Protein AF-A0A382IV95-F1 (afdb_monomer_lite)

Sequence (131 aa):
WDV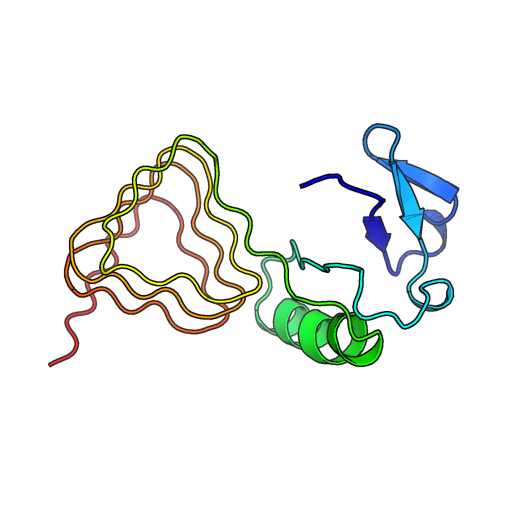VGFVDTNSELSNKQISGLPIYKYEDLSVSNDYYGICGIMDPQLKKRIVNNEIKPKKYNLATIVHPNIERPSDSKIGPGSVLFPGVTFSVDVKIGNCVWVDKNSLLGHNLRVVTIHQLCPPQLLVETVK

pLDDT: mean 85.03, std 15.36, range [32.0, 95.81]

Structure (mmCIF, N/CA/C/O backbone):
data_AF-A0A382IV95-F1
#
_entry.id   AF-A0A382IV95-F1
#
loop_
_atom_site.group_PDB
_atom_site.id
_atom_site.type_symbol
_atom_site.label_atom_id
_atom_site.label_alt_id
_atom_site.label_comp_id
_atom_site.label_asym_id
_atom_site.label_entity_id
_atom_site.label_seq_id
_atom_site.pdbx_PDB_ins_code
_atom_site.Cartn_x
_atom_site.Cartn_y
_atom_site.Cartn_z
_atom_site.occupancy
_atom_site.B_iso_or_equiv
_atom_site.auth_seq_id
_atom_site.auth_comp_id
_atom_site.auth_asym_id
_atom_site.auth_atom_id
_atom_site.pdbx_PDB_model_num
ATOM 1 N N . TRP A 1 1 ? -8.552 -3.145 -5.161 1.00 88.25 1 TRP A N 1
ATOM 2 C CA . TRP A 1 1 ? -8.661 -2.871 -3.718 1.00 88.25 1 TRP A CA 1
ATOM 3 C C . TRP A 1 1 ? -9.931 -2.085 -3.493 1.00 88.25 1 TRP A C 1
ATOM 5 O O . TRP A 1 1 ? -10.191 -1.200 -4.299 1.00 88.25 1 TRP A O 1
ATOM 15 N N . ASP A 1 2 ? -10.687 -2.414 -2.452 1.00 90.50 2 ASP A N 1
ATOM 16 C CA . ASP A 1 2 ? -11.774 -1.569 -1.956 1.00 90.50 2 ASP A CA 1
ATOM 17 C C . ASP A 1 2 ? -11.331 -0.962 -0.620 1.00 90.50 2 ASP A C 1
ATOM 19 O O . ASP A 1 2 ? -10.743 -1.666 0.207 1.00 90.50 2 ASP A O 1
ATOM 23 N N . VAL A 1 3 ? -11.501 0.349 -0.449 1.00 91.75 3 VAL A N 1
ATOM 24 C CA . VAL A 1 3 ? -10.966 1.072 0.712 1.00 91.75 3 VAL A CA 1
ATOM 25 C C . VAL A 1 3 ? -12.079 1.239 1.733 1.00 91.75 3 VAL A C 1
ATOM 27 O O . VAL A 1 3 ? -13.016 1.995 1.513 1.00 91.75 3 VAL A O 1
ATOM 30 N N . VAL A 1 4 ? -11.947 0.562 2.872 1.00 91.88 4 VAL A N 1
ATOM 31 C CA . VAL A 1 4 ? -12.971 0.569 3.931 1.00 91.88 4 VAL A CA 1
ATOM 32 C C . VAL A 1 4 ? -12.894 1.793 4.852 1.00 91.88 4 VAL A C 1
ATOM 34 O O . VAL A 1 4 ? -13.877 2.135 5.501 1.00 91.88 4 VAL A O 1
ATOM 37 N N . GLY A 1 5 ? -11.742 2.468 4.918 1.00 92.25 5 GLY A N 1
ATOM 38 C CA . GLY A 1 5 ? -11.542 3.661 5.741 1.00 92.25 5 GLY A CA 1
ATOM 39 C C . GLY A 1 5 ? -10.076 3.957 6.040 1.00 92.25 5 GLY A C 1
ATOM 40 O O . GLY A 1 5 ? -9.171 3.276 5.553 1.00 92.25 5 GLY A O 1
ATOM 41 N N . PHE A 1 6 ? -9.858 4.981 6.859 1.00 92.50 6 PHE A N 1
ATOM 42 C CA . PHE A 1 6 ? -8.543 5.423 7.325 1.00 92.50 6 PHE A CA 1
ATOM 43 C C . PHE A 1 6 ? -8.409 5.231 8.835 1.00 92.50 6 PHE A C 1
ATOM 45 O O . PHE A 1 6 ? -9.406 5.098 9.539 1.00 92.50 6 PHE A O 1
ATOM 52 N N . VAL A 1 7 ? -7.176 5.231 9.335 1.00 91.12 7 VAL A N 1
ATOM 53 C CA . VAL A 1 7 ? -6.877 5.163 10.770 1.00 91.12 7 VAL A CA 1
ATOM 54 C C . VAL A 1 7 ? -5.999 6.350 11.115 1.00 91.12 7 VAL A C 1
ATOM 56 O O . VAL A 1 7 ? -4.997 6.577 10.437 1.00 91.12 7 VAL A O 1
ATOM 59 N N . ASP A 1 8 ? -6.371 7.095 12.151 1.00 87.50 8 ASP A N 1
ATOM 60 C CA . ASP A 1 8 ? -5.580 8.222 12.637 1.00 87.50 8 ASP A CA 1
ATOM 61 C C . ASP A 1 8 ? -5.578 8.252 14.170 1.00 87.50 8 ASP A C 1
ATOM 63 O O . ASP A 1 8 ? -6.574 7.940 14.824 1.00 87.50 8 ASP A O 1
ATOM 67 N N . THR A 1 9 ? -4.434 8.617 14.747 1.00 79.56 9 THR A N 1
ATOM 68 C CA . THR A 1 9 ? -4.266 8.772 16.199 1.00 79.56 9 THR A CA 1
ATOM 69 C C . THR A 1 9 ? -4.885 10.061 16.738 1.00 79.56 9 THR A C 1
ATOM 71 O O . THR A 1 9 ? -5.110 10.178 17.942 1.00 79.56 9 THR A O 1
ATOM 74 N N . ASN A 1 10 ? -5.156 11.045 15.877 1.00 83.00 10 ASN A N 1
ATOM 75 C CA . ASN A 1 10 ? -5.812 12.280 16.266 1.00 83.00 10 ASN A CA 1
ATOM 76 C C . ASN A 1 10 ? -7.297 12.016 16.552 1.00 83.00 10 ASN A C 1
ATOM 78 O O . ASN A 1 10 ? -8.117 11.833 15.649 1.00 83.00 10 ASN A O 1
ATOM 82 N N . SER A 1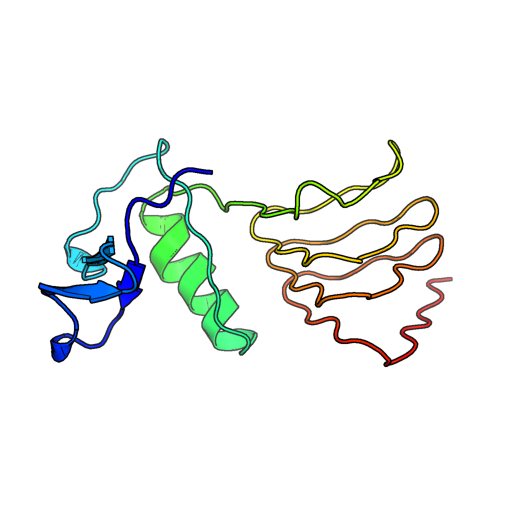 11 ? -7.651 12.047 17.835 1.00 74.50 11 SER A N 1
ATOM 83 C CA . SER A 1 11 ? -9.010 11.803 18.312 1.00 74.50 11 SER A CA 1
ATOM 84 C C . SER A 1 11 ? -10.036 12.801 17.766 1.00 74.50 11 SER A C 1
ATOM 86 O O . SER A 1 11 ? -11.203 12.439 17.636 1.00 74.50 11 SER A O 1
ATOM 88 N N . GLU A 1 12 ? -9.635 14.007 17.361 1.00 79.31 12 GLU A N 1
ATOM 89 C CA . GLU A 1 12 ? -10.528 14.999 16.743 1.00 79.31 12 GLU A CA 1
ATOM 90 C C . GLU A 1 12 ? -10.939 14.643 15.306 1.00 79.31 12 GLU A C 1
ATOM 92 O O . GLU A 1 12 ? -11.849 15.255 14.737 1.00 79.31 12 GLU A O 1
ATOM 97 N N . LEU A 1 13 ? -10.247 13.682 14.689 1.00 77.88 13 LEU A N 1
ATOM 98 C CA . LEU A 1 13 ? -10.577 13.156 13.366 1.00 77.88 13 LEU A CA 1
ATOM 99 C C . LEU A 1 13 ? -11.489 11.932 13.443 1.00 77.88 13 LEU A C 1
ATOM 101 O O . LEU A 1 13 ? -12.112 11.584 12.442 1.00 77.88 13 LEU A O 1
ATOM 105 N N . SER A 1 14 ? -11.628 11.312 14.618 1.00 65.06 14 SER A N 1
ATOM 106 C CA . SER A 1 14 ? -12.600 10.239 14.810 1.00 65.06 14 SER A CA 1
ATOM 107 C C . SER A 1 14 ? -14.010 10.791 14.580 1.00 65.06 14 SER A C 1
ATOM 109 O O . SER A 1 14 ? -14.385 11.801 15.172 1.00 65.06 14 SER A O 1
ATOM 111 N N . ASN A 1 15 ? -14.771 10.170 13.675 1.00 69.31 15 ASN A N 1
ATOM 112 C CA . ASN A 1 15 ? -16.055 10.642 13.113 1.00 69.31 15 ASN A CA 1
ATOM 113 C C . ASN A 1 15 ? -15.977 11.650 11.955 1.00 69.31 15 ASN A C 1
ATOM 115 O O . ASN A 1 15 ? -17.019 12.047 11.431 1.00 69.31 15 ASN A O 1
ATOM 119 N N . LYS A 1 16 ? -14.782 12.045 11.505 1.00 85.75 16 LYS A N 1
ATOM 120 C CA . LYS A 1 16 ? -14.632 12.736 10.218 1.00 85.75 16 LYS A CA 1
ATOM 121 C C . LYS A 1 16 ? -14.508 11.724 9.085 1.00 85.75 16 LYS A C 1
ATOM 123 O O . LYS A 1 16 ? -14.295 10.529 9.297 1.00 85.75 16 LYS A O 1
ATOM 128 N N . GLN A 1 17 ? -14.658 12.231 7.868 1.00 88.31 17 GLN A N 1
ATOM 129 C CA . GLN A 1 17 ? -14.489 11.456 6.651 1.00 88.31 17 GLN A CA 1
ATOM 130 C C . GLN A 1 17 ? -13.433 12.093 5.754 1.00 88.31 17 GLN A C 1
ATOM 132 O O . GLN A 1 17 ? -13.351 13.318 5.650 1.00 88.31 17 GLN A O 1
ATOM 137 N N . ILE A 1 18 ? -12.659 11.254 5.070 1.00 85.19 18 ILE A N 1
ATOM 138 C CA . ILE A 1 18 ? -11.774 11.659 3.974 1.00 85.19 18 ILE A CA 1
ATOM 139 C C . ILE A 1 18 ? -12.344 11.046 2.703 1.00 85.19 18 ILE A C 1
ATOM 141 O O . ILE A 1 18 ? -12.445 9.829 2.592 1.00 85.19 18 ILE A O 1
ATOM 145 N N . SER A 1 19 ? -12.721 11.883 1.735 1.00 86.06 19 SER A N 1
ATOM 146 C CA . SER A 1 19 ? -13.325 11.428 0.470 1.00 86.06 19 SER A CA 1
ATOM 147 C C . SER A 1 19 ? -14.558 10.525 0.663 1.00 86.06 19 SER A C 1
ATOM 149 O O . SER A 1 19 ? -14.744 9.560 -0.070 1.00 86.06 19 SER A O 1
ATOM 151 N N . GLY A 1 20 ? -15.380 10.810 1.680 1.00 89.12 20 GLY A N 1
ATOM 152 C CA . GLY A 1 20 ? -16.566 10.012 2.024 1.00 89.12 20 GLY A CA 1
ATOM 153 C C . GLY A 1 20 ? -16.280 8.721 2.802 1.00 89.12 20 GLY A C 1
ATOM 154 O O . GLY A 1 20 ? -17.215 8.017 3.170 1.00 89.12 20 GLY A O 1
ATOM 155 N N . LEU A 1 21 ? -15.010 8.414 3.087 1.00 89.56 21 LEU A N 1
ATOM 156 C CA . LEU A 1 21 ? -14.607 7.229 3.842 1.00 89.56 21 LEU A CA 1
ATOM 157 C C . LEU A 1 21 ? -14.385 7.562 5.322 1.00 89.56 21 LEU A C 1
ATOM 159 O O . LEU A 1 21 ? -13.799 8.607 5.620 1.00 89.56 21 LEU A O 1
ATOM 163 N N . PRO A 1 22 ? -14.809 6.690 6.251 1.00 90.69 22 PRO A N 1
ATOM 164 C CA . PRO A 1 22 ? -14.678 6.928 7.684 1.00 90.69 22 PRO A CA 1
ATOM 165 C C . PRO A 1 22 ? -13.217 6.913 8.148 1.00 90.69 22 PRO A C 1
ATOM 167 O O . PRO A 1 22 ? -12.374 6.198 7.601 1.00 90.69 22 PRO A O 1
ATOM 170 N N . ILE A 1 23 ? -12.939 7.684 9.200 1.00 90.75 23 ILE A N 1
ATOM 171 C CA . ILE A 1 23 ? -11.686 7.624 9.954 1.00 90.75 23 ILE A CA 1
ATOM 172 C C . ILE A 1 23 ? -11.955 6.920 11.288 1.00 90.75 23 ILE A C 1
ATOM 174 O O . ILE A 1 23 ? -12.757 7.388 12.100 1.00 90.75 23 ILE A O 1
ATOM 178 N N . TYR A 1 24 ? -11.269 5.804 11.508 1.00 89.62 24 TYR A N 1
ATOM 179 C CA . TYR A 1 24 ? -11.337 4.990 12.715 1.00 89.62 24 TYR A CA 1
ATOM 180 C C . TYR A 1 24 ? -10.209 5.336 13.682 1.00 89.62 24 TYR A C 1
ATOM 182 O O . TYR A 1 24 ? -9.106 5.708 13.272 1.00 89.62 24 TYR A O 1
ATOM 190 N N . LYS A 1 25 ? -10.458 5.129 14.976 1.00 89.56 25 LYS A N 1
ATOM 191 C CA . LYS A 1 25 ? -9.379 5.038 15.959 1.00 89.56 25 LYS A CA 1
ATOM 192 C C . LYS A 1 25 ? -8.757 3.650 15.907 1.00 89.56 25 LYS A C 1
ATOM 194 O O . LYS A 1 25 ? -9.430 2.668 15.592 1.00 89.56 25 LYS A O 1
ATOM 199 N N . TYR A 1 26 ? -7.482 3.553 16.263 1.00 89.25 26 TYR A N 1
ATOM 200 C CA . TYR A 1 26 ? -6.784 2.270 16.323 1.00 89.25 26 TYR A CA 1
ATOM 201 C C . TYR A 1 26 ? -7.442 1.288 17.312 1.00 89.25 26 TYR A C 1
ATOM 203 O O . TYR A 1 26 ? -7.509 0.076 17.062 1.00 89.25 26 TYR A O 1
ATOM 211 N N . GLU A 1 27 ? -7.957 1.805 18.429 1.00 89.81 27 GLU A N 1
ATOM 212 C CA . GLU A 1 27 ? -8.599 1.005 19.473 1.00 89.81 27 GLU A CA 1
ATOM 213 C C . GLU A 1 27 ? -9.878 0.325 18.967 1.00 89.81 27 GLU A C 1
ATOM 215 O O . GLU A 1 27 ? -10.143 -0.816 19.344 1.00 89.81 27 GLU A O 1
ATOM 220 N N . ASP A 1 28 ? -10.595 0.971 18.044 1.00 89.50 28 ASP A N 1
ATOM 221 C CA . ASP A 1 28 ? -11.872 0.500 17.497 1.00 89.50 28 ASP A CA 1
ATOM 222 C C . ASP A 1 28 ? -11.699 -0.586 16.415 1.00 89.50 28 ASP A C 1
ATOM 224 O O . ASP A 1 28 ? -12.668 -1.212 15.983 1.00 89.50 28 ASP A O 1
ATOM 228 N N . LEU A 1 29 ? -10.467 -0.840 15.961 1.00 90.62 29 LEU A N 1
ATOM 229 C CA . LEU A 1 29 ? -10.194 -1.842 14.930 1.00 90.62 29 LEU A CA 1
ATOM 230 C C . LEU A 1 29 ? -10.343 -3.269 15.471 1.00 90.62 29 LEU A C 1
ATOM 232 O O . LEU A 1 29 ? -9.728 -3.641 16.475 1.00 90.62 29 LEU A O 1
ATOM 236 N N . SER A 1 30 ? -11.074 -4.113 14.747 1.00 92.06 30 SER A N 1
ATOM 237 C CA . SER A 1 30 ? -11.151 -5.549 15.029 1.00 92.06 30 SER A CA 1
ATOM 238 C C . SER A 1 30 ? -9.831 -6.265 14.735 1.00 92.06 30 SER A C 1
ATOM 240 O O . SER A 1 30 ? -9.092 -5.875 13.838 1.00 92.06 30 SER A O 1
ATOM 242 N N . VAL A 1 31 ? -9.553 -7.365 15.431 1.00 95.56 31 VAL A N 1
ATOM 243 C CA . VAL A 1 31 ? -8.478 -8.287 15.037 1.00 95.56 31 VAL A CA 1
ATOM 244 C C . VAL A 1 31 ? -9.037 -9.260 13.993 1.00 95.56 31 VAL A C 1
ATOM 246 O O . VAL A 1 31 ? -9.967 -9.999 14.304 1.00 95.56 31 VAL A O 1
ATOM 249 N N . SER A 1 32 ? -8.488 -9.290 12.777 1.00 91.94 32 SER A N 1
ATOM 250 C CA . SER A 1 32 ? -8.917 -10.215 11.714 1.00 91.94 32 SER A CA 1
ATOM 251 C C . SER A 1 32 ? -7.819 -10.415 10.662 1.00 91.94 32 SER A C 1
ATOM 253 O O . SER A 1 32 ? -7.027 -9.515 10.417 1.00 91.94 32 SER A O 1
ATOM 255 N N . ASN A 1 33 ? -7.786 -11.585 10.019 1.00 91.94 33 ASN A N 1
ATOM 256 C CA . ASN A 1 33 ? -6.909 -11.849 8.869 1.00 91.94 33 ASN A CA 1
ATOM 257 C C . ASN A 1 33 ? -7.522 -11.390 7.531 1.00 91.94 33 ASN A C 1
ATOM 259 O O . ASN A 1 33 ? -6.852 -11.453 6.500 1.00 91.94 33 ASN A O 1
ATOM 263 N N . ASP A 1 34 ? -8.784 -10.954 7.538 1.00 91.94 34 ASP A N 1
ATOM 264 C CA . ASP A 1 34 ? -9.538 -10.620 6.324 1.00 91.94 34 ASP A CA 1
ATOM 265 C C . ASP A 1 34 ? -9.235 -9.204 5.818 1.00 91.94 34 ASP A C 1
ATOM 267 O O . ASP A 1 34 ? -9.481 -8.880 4.655 1.00 91.94 34 ASP A O 1
ATOM 271 N N . TYR A 1 35 ? -8.673 -8.355 6.681 1.00 94.19 35 TYR A N 1
ATOM 272 C CA . TYR A 1 35 ? -8.334 -6.978 6.348 1.00 94.19 35 TYR A CA 1
ATOM 273 C C . TYR A 1 35 ? -6.877 -6.823 5.933 1.00 94.19 35 TYR A C 1
ATOM 275 O O . TYR A 1 35 ? -5.974 -7.543 6.373 1.00 94.19 35 TYR A O 1
ATOM 283 N N . TYR A 1 36 ? -6.655 -5.803 5.108 1.00 95.56 36 TYR A N 1
ATOM 284 C CA . TYR A 1 36 ? -5.332 -5.369 4.707 1.00 95.56 36 TYR A CA 1
ATOM 285 C C . TYR A 1 36 ? -5.078 -3.947 5.201 1.00 95.56 36 TYR A C 1
ATOM 287 O O . TYR A 1 36 ? -5.901 -3.056 5.011 1.00 95.56 36 TYR A O 1
ATOM 295 N N . GLY A 1 37 ? -3.918 -3.734 5.815 1.00 94.56 37 GLY A N 1
ATOM 296 C CA . GLY A 1 37 ? -3.424 -2.427 6.214 1.00 94.56 37 GLY A CA 1
ATOM 297 C C . GLY A 1 37 ? -2.339 -1.932 5.267 1.00 94.56 37 GLY A C 1
ATOM 298 O O . GLY A 1 37 ? -1.545 -2.709 4.729 1.00 94.56 37 GLY A O 1
ATOM 299 N N . ILE A 1 38 ? -2.268 -0.616 5.102 1.00 93.38 38 ILE A N 1
ATOM 300 C CA . ILE A 1 38 ? -1.141 0.041 4.451 1.00 93.38 38 ILE A CA 1
ATOM 301 C C . ILE A 1 38 ? -0.771 1.312 5.202 1.00 93.38 38 ILE A C 1
ATOM 303 O O . ILE A 1 38 ? -1.638 2.037 5.679 1.00 93.38 38 ILE A O 1
ATOM 307 N N . CYS A 1 39 ? 0.529 1.575 5.321 1.00 91.31 39 CYS A N 1
ATOM 308 C CA . CYS A 1 39 ? 1.033 2.766 5.989 1.00 91.31 39 CYS A CA 1
ATOM 309 C C . CYS A 1 39 ? 1.544 3.770 4.950 1.00 91.31 39 CYS A C 1
ATOM 311 O O . CYS A 1 39 ? 2.602 3.574 4.347 1.00 91.31 39 CYS A O 1
ATOM 313 N N . GLY A 1 40 ? 0.782 4.849 4.754 1.00 84.56 40 GLY A N 1
ATOM 314 C CA . GLY A 1 40 ? 1.107 5.946 3.835 1.00 84.56 40 GLY A CA 1
ATOM 315 C C . GLY A 1 40 ? 2.123 6.961 4.372 1.00 84.56 40 GLY A C 1
ATOM 316 O O . GLY A 1 40 ? 2.346 7.985 3.737 1.00 84.56 40 GLY A O 1
ATOM 317 N N . ILE A 1 41 ? 2.733 6.713 5.534 1.00 87.12 41 ILE A N 1
ATOM 318 C CA . ILE A 1 41 ? 3.688 7.632 6.170 1.00 87.12 41 ILE A CA 1
ATOM 319 C C . ILE A 1 41 ? 5.074 7.478 5.555 1.00 87.12 41 ILE A C 1
ATOM 321 O O . ILE A 1 41 ? 5.554 6.359 5.412 1.00 87.12 41 ILE A O 1
ATOM 325 N N . MET A 1 42 ? 5.736 8.581 5.193 1.00 83.88 42 MET A N 1
ATOM 326 C CA . MET A 1 42 ? 7.058 8.515 4.548 1.00 83.88 42 MET A CA 1
ATOM 327 C C . MET A 1 42 ? 8.213 8.361 5.532 1.00 83.88 42 MET A C 1
ATOM 329 O O . MET A 1 42 ? 9.227 7.772 5.167 1.00 83.88 42 MET A O 1
ATOM 333 N N . ASP A 1 43 ? 8.050 8.803 6.781 1.00 87.56 43 ASP A N 1
ATOM 334 C CA . ASP A 1 43 ? 9.062 8.612 7.818 1.00 87.56 43 ASP A CA 1
ATOM 335 C C . ASP A 1 43 ? 9.336 7.108 8.052 1.00 87.56 43 ASP A C 1
ATOM 337 O O . ASP A 1 43 ? 8.427 6.367 8.451 1.00 87.56 43 ASP A O 1
ATOM 341 N N . PRO A 1 44 ? 10.574 6.625 7.820 1.00 86.62 44 PRO A N 1
ATOM 342 C CA . PRO A 1 44 ? 10.909 5.210 7.942 1.00 86.62 44 PRO A CA 1
ATOM 343 C C . PRO A 1 44 ? 10.684 4.625 9.337 1.00 86.62 44 PRO A C 1
ATOM 345 O O . PRO A 1 44 ? 10.275 3.468 9.460 1.00 86.62 44 PRO A O 1
ATOM 348 N N . GLN A 1 45 ? 10.970 5.387 10.394 1.00 90.31 45 GLN A N 1
ATOM 349 C CA . GLN A 1 45 ? 10.882 4.900 11.771 1.00 90.31 45 GLN A CA 1
ATOM 350 C C . GLN A 1 45 ? 9.427 4.810 12.216 1.00 90.31 45 GLN A C 1
ATOM 352 O O . GLN A 1 45 ? 9.005 3.800 12.782 1.00 90.31 45 GLN A O 1
ATOM 357 N N . LEU A 1 46 ? 8.630 5.820 11.879 1.00 90.12 46 LEU A N 1
ATOM 358 C CA . LEU A 1 46 ? 7.203 5.836 12.136 1.00 90.12 46 LEU A CA 1
ATOM 359 C C . LEU A 1 46 ? 6.481 4.773 11.300 1.00 90.12 46 LEU A C 1
ATOM 361 O O . LEU A 1 46 ? 5.663 4.034 11.844 1.00 90.12 46 LEU A O 1
ATOM 365 N N . LYS A 1 47 ? 6.852 4.587 10.023 1.00 90.56 47 LYS A N 1
ATOM 366 C CA . LYS A 1 47 ? 6.327 3.486 9.198 1.00 90.56 47 LYS A CA 1
ATOM 367 C C . LYS A 1 47 ? 6.635 2.125 9.826 1.00 90.56 47 LYS A C 1
ATOM 369 O O . LYS A 1 47 ? 5.733 1.296 9.944 1.00 90.56 47 LYS A O 1
ATOM 374 N N . LYS A 1 48 ? 7.881 1.890 10.273 1.00 91.94 48 LYS A N 1
ATOM 375 C CA . LYS A 1 48 ? 8.269 0.663 11.002 1.00 91.94 48 LYS A CA 1
ATOM 376 C C . LYS A 1 48 ? 7.405 0.450 12.238 1.00 91.94 48 LYS A C 1
ATOM 378 O O . LYS A 1 48 ? 6.904 -0.656 12.442 1.00 91.94 48 LYS A O 1
ATOM 383 N N . ARG A 1 49 ? 7.237 1.498 13.046 1.00 93.75 49 ARG A N 1
ATOM 384 C CA . ARG A 1 49 ? 6.439 1.471 14.272 1.00 93.75 49 ARG A CA 1
ATOM 385 C C . ARG A 1 49 ? 4.988 1.099 13.979 1.00 93.75 49 ARG A C 1
ATOM 387 O O . ARG A 1 49 ? 4.512 0.138 14.562 1.00 93.75 49 ARG A O 1
ATOM 394 N N . ILE A 1 50 ? 4.324 1.787 13.054 1.00 92.94 50 ILE A N 1
ATOM 395 C CA . ILE A 1 50 ? 2.913 1.536 12.712 1.00 92.94 50 ILE A CA 1
ATOM 396 C C . ILE A 1 50 ? 2.730 0.117 12.178 1.00 92.94 50 ILE A C 1
ATOM 398 O O . ILE A 1 50 ? 1.859 -0.627 12.622 1.00 92.94 50 ILE A O 1
ATOM 402 N N . VAL A 1 51 ? 3.591 -0.317 11.255 1.00 93.69 51 VAL A N 1
ATOM 403 C CA . VAL A 1 51 ? 3.499 -1.670 10.693 1.00 93.69 51 VAL A CA 1
ATOM 404 C C . VAL A 1 51 ? 3.631 -2.735 11.785 1.00 93.69 51 VAL A C 1
ATOM 406 O O . VAL A 1 51 ? 2.868 -3.700 11.795 1.00 93.69 51 VAL A O 1
ATOM 409 N N . ASN A 1 52 ? 4.586 -2.576 12.704 1.00 94.56 52 ASN A N 1
ATOM 410 C CA . ASN A 1 52 ? 4.865 -3.587 13.723 1.00 94.56 52 ASN A CA 1
ATOM 411 C C . ASN A 1 52 ? 3.932 -3.526 14.935 1.00 94.56 52 ASN A C 1
ATOM 413 O O . ASN A 1 52 ? 3.638 -4.575 15.501 1.00 94.56 52 ASN A O 1
ATOM 417 N N . ASN A 1 53 ? 3.465 -2.338 15.314 1.00 94.12 53 ASN A N 1
ATOM 418 C CA . ASN A 1 53 ? 2.748 -2.121 16.570 1.00 94.12 53 ASN A CA 1
ATOM 419 C C . ASN A 1 53 ? 1.251 -1.866 16.372 1.00 94.12 53 ASN A C 1
ATOM 421 O O . ASN A 1 53 ? 0.506 -1.951 17.343 1.00 94.12 53 ASN A O 1
ATOM 425 N N . GLU A 1 54 ? 0.806 -1.581 15.146 1.00 92.81 54 GLU A N 1
ATOM 426 C CA . GLU A 1 54 ? -0.601 -1.284 14.856 1.00 92.81 54 GLU A CA 1
ATOM 427 C C . GLU A 1 54 ? -1.175 -2.269 13.829 1.00 92.81 54 GLU A C 1
ATOM 429 O O . GLU A 1 54 ? -2.139 -2.975 14.114 1.00 92.81 54 GLU A O 1
ATOM 434 N N . ILE A 1 55 ? -0.544 -2.429 12.663 1.00 93.88 55 ILE A N 1
ATOM 435 C CA . ILE A 1 55 ? -1.092 -3.294 11.601 1.00 93.88 55 ILE A CA 1
ATOM 436 C C . ILE A 1 55 ? -0.981 -4.782 11.972 1.00 93.88 55 ILE A C 1
ATOM 438 O O . ILE A 1 55 ? -1.982 -5.500 12.022 1.00 93.88 55 ILE A O 1
ATOM 442 N N . LYS A 1 56 ? 0.238 -5.261 12.257 1.00 93.75 56 LYS A N 1
ATOM 443 C CA . LYS A 1 56 ? 0.481 -6.686 12.550 1.00 93.75 56 LYS A CA 1
ATOM 444 C C . LYS A 1 56 ? -0.264 -7.203 13.789 1.00 93.75 56 LYS A C 1
ATOM 446 O O . LYS A 1 56 ? -0.783 -8.315 13.710 1.00 93.75 56 LYS A O 1
ATOM 451 N N . PRO A 1 57 ? -0.371 -6.463 14.912 1.00 95.81 57 PRO A N 1
ATOM 452 C CA . PRO A 1 57 ? -1.107 -6.943 16.086 1.00 95.81 57 PRO A CA 1
ATOM 453 C C . PRO A 1 57 ? -2.607 -7.132 15.842 1.00 95.81 57 PRO A C 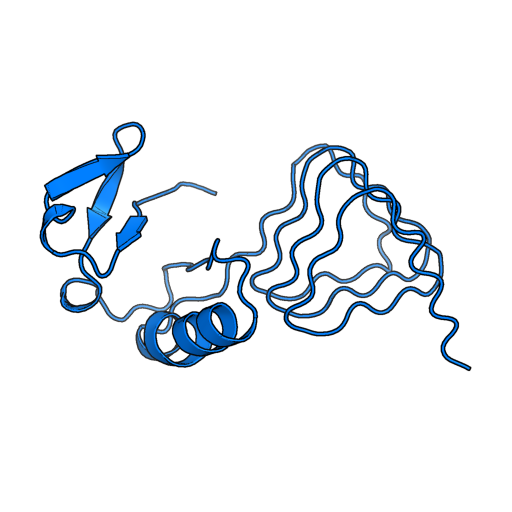1
ATOM 455 O O . PRO A 1 57 ? -3.219 -7.996 16.466 1.00 95.81 57 PRO A O 1
ATOM 458 N N . LYS A 1 58 ? -3.195 -6.398 14.886 1.00 93.88 58 LYS A N 1
ATOM 459 C CA . LYS A 1 58 ? -4.577 -6.619 14.426 1.00 93.88 58 LYS A CA 1
ATOM 460 C C . LYS A 1 58 ? -4.710 -7.799 13.454 1.00 93.88 58 LYS A C 1
ATOM 462 O O . LYS A 1 58 ? -5.816 -8.104 13.023 1.00 93.88 58 LYS A O 1
ATOM 467 N N . LYS A 1 59 ? -3.606 -8.497 13.162 1.00 95.69 59 LYS A N 1
ATOM 468 C CA . LYS A 1 59 ? -3.478 -9.586 12.179 1.00 95.69 59 LYS A CA 1
ATOM 469 C C . LYS A 1 59 ? -3.795 -9.179 10.737 1.00 95.69 59 LYS A C 1
ATOM 471 O O . LYS A 1 59 ? -4.003 -10.033 9.881 1.00 95.69 59 LYS A O 1
ATOM 476 N N . TYR A 1 60 ? -3.771 -7.880 10.454 1.00 95.06 60 TYR A N 1
ATOM 477 C CA . TYR A 1 60 ? -4.015 -7.380 9.110 1.00 95.06 60 TYR A CA 1
ATOM 478 C C . TYR A 1 60 ? -2.832 -7.736 8.211 1.00 95.06 60 TYR A C 1
ATOM 480 O O . TYR A 1 60 ? -1.665 -7.582 8.590 1.00 95.06 60 TYR A O 1
ATOM 488 N N . ASN A 1 61 ? -3.134 -8.174 6.994 1.00 93.62 61 ASN A N 1
ATOM 489 C CA . ASN A 1 61 ? -2.121 -8.363 5.965 1.00 93.62 61 ASN A CA 1
ATOM 490 C C . ASN A 1 61 ? -1.637 -7.001 5.452 1.00 93.62 61 ASN A C 1
ATOM 492 O O . ASN A 1 61 ? -2.340 -6.000 5.538 1.00 93.62 61 ASN A O 1
ATOM 496 N N . LEU A 1 62 ? -0.430 -6.929 4.899 1.00 94.56 62 LEU A N 1
ATOM 497 C CA . LEU A 1 62 ? 0.064 -5.686 4.306 1.00 94.56 62 LEU A CA 1
ATOM 498 C C . LEU A 1 62 ? -0.338 -5.617 2.830 1.00 94.56 62 LEU A C 1
ATOM 500 O O . LEU A 1 62 ? 0.120 -6.438 2.033 1.00 94.56 62 LEU A O 1
ATOM 504 N N . ALA A 1 63 ? -1.167 -4.639 2.460 1.00 94.94 63 ALA A N 1
ATOM 505 C CA . ALA A 1 63 ? -1.565 -4.448 1.065 1.00 94.94 63 ALA A CA 1
ATOM 506 C C . ALA A 1 63 ? -0.366 -4.029 0.208 1.00 94.94 63 ALA A C 1
ATOM 508 O O . ALA A 1 63 ? 0.375 -3.116 0.570 1.00 94.94 63 ALA A O 1
ATOM 509 N N . THR A 1 64 ? -0.212 -4.649 -0.960 1.00 94.31 64 THR A N 1
ATOM 510 C CA . THR A 1 64 ? 0.716 -4.182 -1.997 1.00 94.31 64 THR A CA 1
ATOM 511 C C . THR A 1 64 ? -0.086 -3.484 -3.086 1.00 94.31 64 THR A C 1
ATOM 513 O O . THR A 1 64 ? -0.839 -4.120 -3.825 1.00 94.31 64 THR A O 1
ATOM 516 N N . ILE A 1 65 ? 0.051 -2.163 -3.174 1.00 94.50 65 ILE A N 1
ATOM 517 C CA . ILE A 1 65 ? -0.716 -1.332 -4.102 1.00 94.50 65 ILE A CA 1
ATOM 518 C C . ILE A 1 65 ? 0.158 -1.025 -5.310 1.00 94.50 65 ILE A C 1
ATOM 520 O O . ILE A 1 65 ? 1.114 -0.261 -5.224 1.00 94.50 65 ILE A O 1
ATOM 524 N N . VAL A 1 66 ? -0.184 -1.615 -6.448 1.00 94.50 66 VAL A N 1
ATOM 525 C CA . VAL A 1 66 ? 0.486 -1.373 -7.726 1.00 94.50 66 VAL A CA 1
ATOM 526 C C . VAL A 1 66 ? -0.519 -0.708 -8.648 1.00 94.50 66 VAL A C 1
ATOM 528 O O . VAL A 1 66 ? -1.629 -1.215 -8.818 1.00 94.50 66 VAL A O 1
ATOM 531 N N . HIS A 1 67 ? -0.154 0.440 -9.216 1.00 94.19 67 HIS A N 1
ATOM 532 C CA . HIS A 1 67 ? -0.999 1.095 -10.206 1.00 94.19 67 HIS A CA 1
ATOM 533 C C . HIS A 1 67 ? -1.262 0.149 -11.400 1.00 94.19 67 HIS A C 1
ATOM 535 O O . HIS A 1 67 ? -0.315 -0.461 -11.896 1.00 94.19 67 HIS A O 1
ATOM 541 N N . PRO A 1 68 ? -2.511 0.031 -11.896 1.00 93.12 68 PRO A N 1
ATOM 542 C CA . PRO A 1 68 ? -2.895 -0.995 -12.875 1.00 93.12 68 PRO A CA 1
ATOM 543 C C . PRO A 1 68 ? -2.140 -0.916 -14.208 1.00 93.12 68 PRO A C 1
ATOM 545 O O . PRO A 1 68 ? -1.923 -1.939 -14.843 1.00 93.12 68 PRO A O 1
ATOM 548 N N . ASN A 1 69 ? -1.704 0.280 -14.611 1.00 92.44 69 ASN A N 1
ATOM 549 C CA . ASN A 1 69 ? -0.987 0.490 -15.877 1.00 92.44 69 ASN A CA 1
ATOM 550 C C . ASN A 1 69 ? 0.520 0.182 -15.804 1.00 92.44 69 ASN A C 1
ATOM 552 O O . ASN A 1 69 ? 1.255 0.537 -16.720 1.00 92.44 69 ASN A O 1
ATOM 556 N N . ILE A 1 70 ? 1.011 -0.382 -14.701 1.00 92.19 70 ILE A N 1
ATOM 557 C CA . ILE A 1 70 ? 2.422 -0.749 -14.582 1.00 92.19 70 ILE A CA 1
ATOM 558 C C . ILE A 1 70 ? 2.625 -2.131 -15.197 1.00 92.19 70 ILE A C 1
ATOM 560 O O . ILE A 1 70 ? 2.161 -3.138 -14.659 1.00 92.19 70 ILE A O 1
ATOM 564 N N . GLU A 1 71 ? 3.369 -2.177 -16.297 1.00 89.06 71 GLU A N 1
ATOM 565 C CA . GLU A 1 71 ? 3.849 -3.428 -16.869 1.00 89.06 71 GLU A CA 1
ATOM 566 C C . GLU A 1 71 ? 5.048 -3.943 -16.078 1.00 89.06 71 GLU A C 1
ATOM 568 O O . GLU A 1 71 ? 5.985 -3.209 -15.750 1.00 89.06 71 GLU A O 1
ATOM 573 N N . ARG A 1 72 ? 4.998 -5.231 -15.742 1.00 87.38 72 ARG A N 1
ATOM 574 C CA . ARG A 1 72 ? 5.944 -5.842 -14.822 1.00 87.38 72 ARG A CA 1
ATOM 575 C C . ARG A 1 72 ? 6.490 -7.154 -15.393 1.00 87.38 72 ARG A C 1
ATOM 577 O O . ARG A 1 72 ? 5.703 -8.073 -15.622 1.00 87.38 72 ARG A O 1
ATOM 584 N N . PRO A 1 73 ? 7.819 -7.286 -15.533 1.00 88.19 73 PRO A N 1
ATOM 585 C CA . PRO A 1 73 ? 8.472 -8.542 -15.880 1.00 88.19 73 PRO A CA 1
ATOM 586 C C . PRO A 1 73 ? 8.116 -9.671 -14.907 1.00 88.19 73 PRO A C 1
ATOM 588 O O . PRO A 1 73 ? 8.013 -9.455 -13.693 1.00 88.19 73 PRO A O 1
ATOM 591 N N . SER A 1 74 ? 7.939 -10.887 -15.427 1.00 88.88 74 SER A N 1
ATOM 592 C CA . SER A 1 74 ? 7.520 -12.066 -14.651 1.00 88.88 74 SER A CA 1
ATOM 593 C C . SER A 1 74 ? 8.520 -12.485 -13.568 1.00 88.88 74 SER A C 1
ATOM 595 O O . SER A 1 74 ? 8.144 -13.135 -12.596 1.00 88.88 74 SER A O 1
ATOM 597 N N . ASP A 1 75 ? 9.787 -12.118 -13.735 1.00 87.75 75 ASP A N 1
ATOM 598 C CA . ASP A 1 75 ? 10.905 -12.394 -12.829 1.00 87.75 75 ASP A CA 1
ATOM 599 C C . ASP A 1 75 ? 11.029 -11.382 -11.675 1.00 87.75 75 ASP A C 1
ATOM 601 O O . ASP A 1 75 ? 11.731 -11.635 -10.693 1.00 87.75 75 ASP A O 1
ATOM 605 N N . SER A 1 76 ? 10.321 -10.255 -11.747 1.00 89.06 76 SER A N 1
ATOM 606 C CA . SER A 1 76 ? 10.331 -9.256 -10.682 1.00 89.06 76 SER A CA 1
ATOM 607 C C . SER A 1 76 ? 9.534 -9.706 -9.448 1.00 89.06 76 SER A C 1
ATOM 609 O O . SER A 1 76 ? 8.599 -10.513 -9.525 1.00 89.06 76 SER A O 1
ATOM 611 N N . LYS A 1 77 ? 9.866 -9.154 -8.277 1.00 92.62 77 LYS A N 1
ATOM 612 C CA . LYS A 1 77 ? 9.146 -9.403 -7.015 1.00 92.62 77 LYS A CA 1
ATOM 613 C C . LYS A 1 77 ? 8.868 -8.099 -6.282 1.00 92.62 77 LYS A C 1
ATOM 615 O O . LYS A 1 77 ? 9.733 -7.229 -6.228 1.00 92.62 77 LYS A O 1
ATOM 620 N N . ILE A 1 78 ? 7.680 -7.990 -5.688 1.00 94.25 78 ILE A N 1
ATOM 621 C CA . ILE A 1 78 ? 7.270 -6.839 -4.878 1.00 94.25 78 ILE A CA 1
ATOM 622 C C . ILE A 1 78 ? 6.855 -7.342 -3.501 1.00 94.25 78 ILE A C 1
ATOM 624 O O . ILE A 1 78 ? 5.944 -8.162 -3.390 1.00 94.25 78 ILE A O 1
ATOM 628 N N . GLY A 1 79 ? 7.535 -6.868 -2.461 1.00 94.56 79 GLY A N 1
ATOM 629 C CA . GLY A 1 79 ? 7.220 -7.231 -1.089 1.00 94.56 79 GLY A CA 1
ATOM 630 C C . GLY A 1 79 ? 5.895 -6.631 -0.591 1.00 94.56 79 GLY A C 1
ATOM 631 O O . GLY A 1 79 ? 5.427 -5.618 -1.125 1.00 94.56 79 GLY A O 1
ATOM 632 N N . PRO A 1 80 ? 5.278 -7.242 0.436 1.00 94.69 80 PRO A N 1
ATOM 633 C CA . PRO A 1 80 ? 4.087 -6.731 1.115 1.00 94.69 80 PRO A CA 1
ATOM 634 C C . PRO A 1 80 ? 4.225 -5.283 1.596 1.00 94.69 80 PRO A C 1
ATOM 636 O O . PRO A 1 80 ? 5.287 -4.870 2.067 1.00 94.69 80 PRO A O 1
ATOM 639 N N . GLY A 1 81 ? 3.128 -4.523 1.547 1.00 92.75 81 GLY A N 1
ATOM 640 C CA . GLY A 1 81 ? 3.066 -3.152 2.073 1.00 92.75 81 GLY A CA 1
ATOM 641 C C . GLY A 1 81 ? 3.632 -2.091 1.132 1.00 92.75 81 GLY A C 1
ATOM 642 O O . GLY A 1 81 ? 3.692 -0.919 1.503 1.00 92.75 81 GLY A O 1
ATOM 643 N N . SER A 1 82 ? 4.103 -2.496 -0.047 1.00 94.31 82 SER A N 1
ATOM 644 C CA . SER A 1 82 ? 4.738 -1.601 -1.010 1.00 94.31 82 SER A CA 1
ATOM 645 C C . SER A 1 82 ? 3.713 -0.898 -1.900 1.00 94.31 82 SER A C 1
ATOM 647 O O . SER A 1 82 ? 2.686 -1.476 -2.260 1.00 94.31 82 SER A O 1
ATOM 649 N N . VAL A 1 83 ? 4.008 0.350 -2.265 1.00 93.56 83 VAL A N 1
ATOM 650 C CA . VAL A 1 83 ? 3.168 1.208 -3.108 1.00 93.56 83 VAL A CA 1
ATOM 651 C C . VAL A 1 83 ? 3.955 1.633 -4.334 1.00 93.56 83 VAL A C 1
ATOM 653 O O . VAL A 1 83 ? 5.027 2.222 -4.199 1.00 93.56 83 VAL A O 1
ATOM 656 N N . LEU A 1 84 ? 3.430 1.338 -5.520 1.00 94.25 84 LEU A N 1
ATOM 657 C CA . LEU A 1 84 ? 4.015 1.727 -6.798 1.00 94.25 84 LEU A CA 1
ATOM 658 C C . LEU A 1 84 ? 3.036 2.617 -7.559 1.00 94.25 84 LEU A C 1
ATOM 660 O O . LEU A 1 84 ? 1.925 2.202 -7.905 1.00 94.25 84 LEU A O 1
ATOM 664 N N . PHE A 1 85 ? 3.472 3.841 -7.821 1.00 93.62 85 PHE A N 1
ATOM 665 C CA . PHE A 1 85 ? 2.683 4.871 -8.478 1.00 93.62 85 PHE A CA 1
ATOM 666 C C . PHE A 1 85 ? 2.722 4.764 -10.015 1.00 93.62 85 PHE A C 1
ATOM 668 O O . PHE A 1 85 ? 3.612 4.126 -10.574 1.00 93.62 85 PHE A O 1
ATOM 675 N N . PRO A 1 86 ? 1.765 5.384 -10.732 1.00 93.94 86 PRO A N 1
ATOM 676 C CA . PRO A 1 86 ? 1.731 5.340 -12.193 1.00 93.94 86 PRO A CA 1
ATOM 677 C C . PRO A 1 86 ? 3.043 5.792 -12.854 1.00 93.94 86 PRO A C 1
ATOM 679 O O . PRO A 1 86 ? 3.718 6.702 -12.374 1.00 93.94 86 PRO A O 1
ATOM 682 N N . GLY A 1 87 ? 3.379 5.159 -13.980 1.00 90.69 87 GLY A N 1
ATOM 683 C CA . GLY A 1 87 ? 4.582 5.454 -14.766 1.00 90.69 87 GLY A CA 1
ATOM 684 C C . GLY A 1 87 ? 5.865 4.785 -14.262 1.00 90.69 87 GLY A C 1
ATOM 685 O O . GLY A 1 87 ? 6.905 4.916 -14.903 1.00 90.69 87 GLY A O 1
ATOM 686 N N . VAL A 1 88 ? 5.822 4.053 -13.141 1.00 93.00 88 VAL A N 1
ATOM 687 C CA . VAL A 1 88 ? 6.958 3.223 -12.716 1.00 93.00 88 VAL A CA 1
ATOM 688 C C . VAL A 1 88 ? 7.277 2.197 -13.800 1.00 93.00 88 VAL A C 1
ATOM 690 O O . VAL A 1 88 ? 6.403 1.445 -14.225 1.00 93.00 88 VAL A O 1
ATOM 693 N N . THR A 1 89 ? 8.536 2.172 -14.232 1.00 91.56 89 THR A N 1
ATOM 694 C CA . THR A 1 89 ? 9.023 1.292 -15.299 1.00 91.56 89 THR A CA 1
ATOM 695 C C . THR A 1 89 ? 9.994 0.273 -14.723 1.00 91.56 89 THR A C 1
ATOM 697 O O . THR A 1 89 ? 10.911 0.634 -13.985 1.00 91.56 89 THR A O 1
ATOM 700 N N . PHE A 1 90 ? 9.808 -0.999 -15.065 1.00 92.19 90 PHE A N 1
ATOM 701 C CA . PHE A 1 90 ? 10.660 -2.097 -14.621 1.00 92.19 90 PHE A CA 1
ATOM 702 C C . PHE A 1 90 ? 11.662 -2.509 -15.698 1.00 92.19 90 PHE A C 1
ATOM 704 O O . PHE A 1 90 ? 11.297 -2.720 -16.851 1.00 92.19 90 PHE A O 1
ATOM 711 N N . SER A 1 91 ? 12.913 -2.707 -15.293 1.00 89.38 91 SER A N 1
ATOM 712 C CA . SER A 1 91 ? 13.881 -3.522 -16.024 1.00 89.38 91 SER A CA 1
ATOM 713 C C . SER A 1 91 ? 13.835 -4.985 -15.543 1.00 89.38 91 SER A C 1
ATOM 715 O O . SER A 1 91 ? 12.942 -5.377 -14.790 1.00 89.38 91 SER A O 1
ATOM 717 N N . VAL A 1 92 ? 14.793 -5.802 -15.982 1.00 88.12 92 VAL A N 1
ATOM 718 C CA . VAL A 1 92 ? 14.887 -7.240 -15.670 1.00 88.12 92 VAL A CA 1
ATOM 719 C C . VAL A 1 92 ? 15.392 -7.510 -14.245 1.00 88.12 92 VAL A C 1
ATOM 721 O O . VAL A 1 92 ? 16.207 -6.751 -13.713 1.00 88.12 92 VAL A O 1
ATOM 724 N N . ASP A 1 93 ? 14.914 -8.599 -13.633 1.00 88.94 93 ASP A N 1
ATOM 725 C CA . ASP A 1 93 ? 15.271 -9.071 -12.284 1.00 88.94 93 ASP A CA 1
ATOM 726 C C . ASP A 1 93 ? 15.241 -7.976 -11.197 1.00 88.94 93 ASP A C 1
ATOM 728 O O . ASP A 1 93 ? 16.205 -7.755 -10.463 1.00 88.94 93 ASP A O 1
ATOM 732 N N . VAL A 1 94 ? 14.114 -7.275 -11.059 1.00 92.00 94 VAL A N 1
ATOM 733 C CA . VAL A 1 94 ? 13.909 -6.272 -9.997 1.00 92.00 94 VAL A CA 1
ATOM 734 C C . VAL A 1 94 ? 13.255 -6.907 -8.768 1.00 92.00 94 VAL A C 1
ATOM 736 O O . VAL A 1 94 ? 12.176 -7.496 -8.858 1.00 92.00 94 VAL A O 1
ATOM 739 N N . LYS A 1 95 ? 13.855 -6.738 -7.583 1.00 93.50 95 LYS A N 1
ATOM 740 C CA . LYS A 1 95 ? 13.277 -7.191 -6.304 1.00 93.50 95 LYS A CA 1
ATOM 741 C C . LYS A 1 95 ? 13.078 -6.012 -5.363 1.00 93.50 95 LYS A C 1
ATOM 743 O O . LYS A 1 95 ? 14.039 -5.408 -4.894 1.00 93.50 95 LYS A O 1
ATOM 748 N N . ILE A 1 96 ? 11.820 -5.716 -5.069 1.00 92.94 96 ILE A N 1
ATOM 749 C CA . ILE A 1 96 ? 11.397 -4.695 -4.115 1.00 92.94 96 ILE A CA 1
ATOM 750 C C . ILE A 1 96 ? 11.072 -5.370 -2.780 1.00 92.94 96 ILE A C 1
ATOM 752 O O . ILE A 1 96 ? 10.308 -6.334 -2.743 1.00 92.94 96 ILE A O 1
ATOM 756 N N . GLY A 1 97 ? 11.648 -4.860 -1.692 1.00 92.81 97 GLY A N 1
ATOM 757 C CA . GLY A 1 97 ? 11.388 -5.304 -0.325 1.00 92.81 97 GLY A CA 1
ATOM 758 C C . GLY A 1 97 ? 10.005 -4.910 0.200 1.00 92.81 97 GLY A C 1
ATOM 759 O O . GLY A 1 97 ? 9.095 -4.556 -0.551 1.00 92.81 97 GLY A O 1
ATOM 760 N N . ASN A 1 98 ? 9.838 -4.978 1.519 1.00 93.31 98 ASN A N 1
ATOM 761 C CA . ASN A 1 98 ? 8.553 -4.696 2.159 1.00 93.31 98 ASN A CA 1
ATOM 762 C C . ASN A 1 98 ? 8.390 -3.198 2.431 1.00 93.31 98 ASN A C 1
ATOM 764 O O . ASN A 1 98 ? 9.361 -2.507 2.755 1.00 93.31 98 ASN A O 1
ATOM 768 N N . CYS A 1 99 ? 7.150 -2.713 2.392 1.00 92.88 99 CYS A N 1
ATOM 769 C CA . CYS A 1 99 ? 6.798 -1.345 2.774 1.00 92.88 99 CYS A CA 1
ATOM 770 C C . CYS A 1 99 ? 7.566 -0.253 1.995 1.00 92.88 99 CYS A C 1
ATOM 772 O O . CYS A 1 99 ? 7.871 0.812 2.545 1.00 92.88 99 CYS A O 1
ATOM 774 N N . VAL A 1 100 ? 7.905 -0.528 0.731 1.00 92.06 100 VAL A N 1
ATOM 775 C CA . VAL A 1 100 ? 8.643 0.380 -0.160 1.00 92.06 100 VAL A CA 1
ATOM 776 C C . VAL A 1 100 ? 7.680 1.327 -0.867 1.00 92.06 100 VAL A C 1
ATOM 778 O O . VAL A 1 100 ? 6.607 0.921 -1.303 1.00 92.06 100 VAL A O 1
ATOM 781 N N . TRP A 1 101 ? 8.074 2.589 -1.003 1.00 91.81 101 TRP A N 1
ATOM 782 C CA . TRP A 1 101 ? 7.335 3.586 -1.771 1.00 91.81 101 TRP A CA 1
ATOM 783 C C . TRP A 1 101 ? 8.095 3.915 -3.052 1.00 91.81 101 TRP A C 1
ATOM 785 O O . TRP A 1 101 ? 9.204 4.440 -2.981 1.00 91.81 101 TRP A O 1
ATOM 795 N N . VAL A 1 102 ? 7.512 3.605 -4.210 1.00 91.69 102 VAL A N 1
ATOM 796 C CA . VAL A 1 102 ? 8.076 3.940 -5.523 1.00 91.69 102 VAL A CA 1
ATOM 797 C C . VAL A 1 102 ? 7.188 4.976 -6.188 1.00 91.69 102 VAL A C 1
ATOM 799 O O . VAL A 1 102 ? 6.072 4.675 -6.613 1.00 91.69 102 VAL A O 1
ATOM 802 N N . ASP A 1 103 ? 7.687 6.200 -6.250 1.00 90.88 103 ASP A N 1
ATOM 803 C CA . ASP A 1 103 ? 6.961 7.353 -6.754 1.00 90.88 103 ASP A CA 1
ATOM 804 C C . ASP A 1 103 ? 6.829 7.327 -8.286 1.00 90.88 103 ASP A C 1
ATOM 806 O O . ASP A 1 103 ? 7.491 6.553 -8.989 1.00 90.88 103 ASP A O 1
ATOM 810 N N . LYS A 1 104 ? 5.934 8.174 -8.796 1.00 89.81 104 LYS A N 1
ATOM 811 C CA . LYS A 1 104 ? 5.526 8.239 -10.203 1.00 89.81 104 LYS A CA 1
ATOM 812 C C . LYS A 1 104 ? 6.731 8.304 -11.137 1.00 89.81 104 LYS A C 1
ATOM 814 O O . LYS A 1 104 ? 7.718 8.955 -10.826 1.00 89.81 104 LYS A O 1
ATOM 819 N N . ASN A 1 105 ? 6.630 7.693 -12.315 1.00 90.31 105 ASN A N 1
ATOM 820 C CA . ASN A 1 105 ? 7.648 7.788 -13.376 1.00 90.31 105 ASN A CA 1
ATOM 821 C C . ASN A 1 105 ? 9.069 7.314 -12.987 1.00 90.31 105 ASN A C 1
ATOM 823 O O . ASN A 1 105 ? 10.038 7.664 -13.660 1.00 90.31 105 ASN A O 1
ATOM 827 N N . SER A 1 106 ? 9.222 6.534 -11.913 1.00 90.31 106 SER A N 1
ATOM 828 C CA . SER A 1 106 ? 10.534 6.028 -11.491 1.00 90.31 106 SER A CA 1
ATOM 829 C C . SER A 1 106 ? 10.982 4.847 -12.362 1.00 90.31 106 SER A C 1
ATOM 831 O O . SER A 1 106 ? 10.207 3.919 -12.597 1.00 90.31 106 SER A O 1
ATOM 833 N N . LEU A 1 107 ? 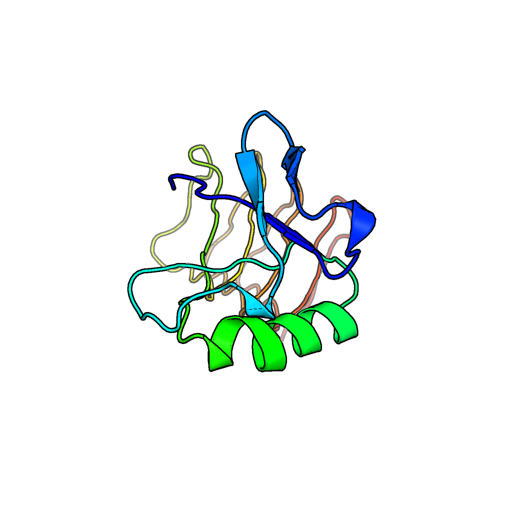12.244 4.843 -12.804 1.00 89.88 107 LEU A N 1
ATOM 834 C CA . LEU A 1 107 ? 12.851 3.716 -13.523 1.00 89.88 107 LEU A CA 1
ATOM 835 C C . LEU A 1 107 ? 13.565 2.778 -12.543 1.00 89.88 107 LEU A C 1
ATOM 837 O O . LEU A 1 107 ? 14.521 3.171 -11.877 1.00 89.88 107 LEU A O 1
ATOM 841 N N . LEU A 1 108 ? 13.134 1.521 -12.496 1.00 90.69 108 LEU A N 1
ATOM 842 C CA . LEU A 1 108 ? 13.764 0.459 -11.720 1.00 90.69 108 LEU A CA 1
ATOM 843 C C . LEU A 1 108 ? 14.736 -0.306 -12.623 1.00 90.69 108 LEU A C 1
ATOM 845 O O . LEU A 1 108 ? 14.312 -1.116 -13.446 1.00 90.69 108 LEU A O 1
ATOM 849 N N . GLY A 1 109 ? 16.031 -0.006 -12.499 1.00 87.56 109 GLY A N 1
ATOM 850 C CA . GLY A 1 109 ? 17.096 -0.567 -13.338 1.00 87.56 109 GLY A CA 1
ATOM 851 C C . GLY A 1 109 ? 17.300 -2.082 -13.196 1.00 87.56 109 GLY A C 1
ATOM 852 O O . GLY A 1 109 ? 16.713 -2.733 -12.333 1.00 87.56 109 GLY A O 1
ATOM 853 N N . HIS A 1 110 ? 18.136 -2.652 -14.067 1.00 86.25 110 HIS A N 1
ATOM 854 C CA . HIS A 1 110 ? 18.385 -4.095 -14.104 1.00 86.25 110 HIS A CA 1
ATOM 855 C C . HIS A 1 110 ? 19.045 -4.596 -12.808 1.00 86.25 110 HIS A C 1
ATOM 857 O O . HIS A 1 110 ? 19.914 -3.926 -12.247 1.00 86.25 110 HIS A O 1
ATOM 863 N N . ASN A 1 111 ? 18.684 -5.800 -12.353 1.00 86.81 111 ASN A N 1
ATOM 864 C CA . ASN A 1 111 ? 19.231 -6.437 -11.143 1.00 86.81 111 ASN A CA 1
ATOM 865 C C . ASN A 1 111 ? 19.031 -5.624 -9.846 1.00 86.81 111 ASN A C 1
ATOM 867 O O . ASN A 1 111 ? 19.724 -5.853 -8.851 1.00 86.81 111 ASN A O 1
ATOM 871 N N . LEU A 1 112 ? 18.085 -4.679 -9.831 1.00 87.31 112 LEU A N 1
ATOM 872 C CA . LEU A 1 112 ? 17.858 -3.804 -8.686 1.00 87.31 112 LEU A CA 1
ATOM 873 C C . LEU A 1 112 ? 17.324 -4.587 -7.477 1.00 87.31 112 LEU A C 1
ATOM 875 O O . LEU A 1 112 ? 16.425 -5.433 -7.588 1.00 87.31 112 LEU A O 1
ATOM 879 N N . ARG A 1 113 ? 17.856 -4.262 -6.296 1.00 88.88 113 ARG A N 1
ATOM 880 C CA . ARG A 1 113 ? 17.387 -4.742 -4.992 1.00 88.88 113 ARG A CA 1
ATOM 881 C C . ARG A 1 113 ? 17.036 -3.542 -4.121 1.00 88.88 113 ARG A C 1
ATOM 883 O O . ARG A 1 113 ? 17.923 -2.850 -3.646 1.00 88.88 113 ARG A O 1
ATOM 890 N N . VAL A 1 114 ? 15.748 -3.305 -3.892 1.00 85.69 114 VAL A N 1
ATOM 891 C CA . VAL A 1 114 ? 15.298 -2.238 -2.985 1.00 85.69 114 VAL A CA 1
ATOM 892 C C . VAL A 1 114 ? 15.040 -2.843 -1.614 1.00 85.69 114 VAL A C 1
ATOM 894 O O . VAL A 1 114 ? 14.223 -3.755 -1.479 1.00 85.69 114 VAL A O 1
ATOM 897 N N . VAL A 1 115 ? 15.736 -2.350 -0.593 1.00 79.38 115 VAL A N 1
ATOM 898 C CA . VAL A 1 115 ? 15.585 -2.838 0.784 1.00 79.38 115 VAL A CA 1
ATOM 899 C C . VAL A 1 115 ? 14.287 -2.350 1.435 1.00 79.38 115 VAL A C 1
ATOM 901 O O . VAL A 1 115 ? 13.647 -1.401 0.991 1.00 79.38 115 VAL A O 1
ATOM 904 N N . THR A 1 116 ? 13.881 -3.033 2.503 1.00 73.44 116 THR A N 1
ATOM 905 C CA . THR A 1 116 ? 12.655 -2.748 3.259 1.00 73.44 116 THR A CA 1
ATOM 906 C C . THR A 1 116 ? 12.633 -1.315 3.796 1.00 73.44 116 THR A C 1
ATOM 908 O O . THR A 1 116 ? 13.568 -0.896 4.477 1.00 73.44 116 THR A O 1
ATOM 911 N N . ILE A 1 117 ? 11.514 -0.616 3.575 1.00 62.81 117 ILE A N 1
ATOM 912 C CA . ILE A 1 117 ? 11.241 0.747 4.069 1.00 62.81 117 ILE A CA 1
ATOM 913 C C . ILE A 1 117 ? 12.228 1.748 3.465 1.00 62.81 117 ILE A C 1
ATOM 915 O O . ILE A 1 117 ? 13.033 2.387 4.139 1.00 62.81 117 ILE A O 1
ATOM 919 N N . HIS A 1 118 ? 12.142 1.844 2.144 1.00 62.69 118 HIS A N 1
ATOM 920 C CA . HIS A 1 118 ? 12.863 2.801 1.322 1.00 62.69 118 HIS A CA 1
ATOM 921 C C . HIS A 1 118 ? 11.863 3.629 0.511 1.00 62.69 118 HIS A C 1
ATOM 923 O O . HIS A 1 118 ? 10.763 3.154 0.196 1.00 62.69 118 HIS A O 1
ATOM 929 N N . GLN A 1 119 ? 12.247 4.858 0.182 1.00 63.16 119 GLN A N 1
ATOM 930 C CA . GLN A 1 119 ? 11.499 5.743 -0.702 1.00 63.16 119 GLN A CA 1
ATOM 931 C C . GLN A 1 119 ? 12.324 5.965 -1.967 1.00 63.16 119 GLN A C 1
ATOM 933 O O . GLN A 1 119 ? 13.495 6.322 -1.888 1.00 63.16 119 GLN A O 1
ATOM 938 N N . LEU A 1 120 ? 11.705 5.747 -3.122 1.00 62.28 120 LEU A N 1
ATOM 939 C CA . LEU A 1 120 ? 12.263 6.068 -4.429 1.00 62.28 120 LEU A CA 1
ATOM 940 C C . LEU A 1 120 ? 11.423 7.192 -5.037 1.00 62.28 120 LEU A C 1
ATOM 942 O O . LEU A 1 120 ? 10.237 6.990 -5.287 1.00 62.28 120 LEU A O 1
ATOM 946 N N . CYS A 1 121 ? 12.033 8.357 -5.257 1.00 64.06 121 CYS A N 1
ATOM 947 C CA . CYS A 1 121 ? 11.441 9.493 -5.969 1.00 64.06 121 CYS A CA 1
ATOM 948 C C . CYS A 1 121 ? 12.186 9.733 -7.294 1.00 64.06 121 CYS A C 1
ATOM 950 O O . CYS A 1 121 ? 13.413 9.584 -7.328 1.00 64.06 121 CYS A O 1
ATOM 952 N N . PRO A 1 122 ? 11.509 10.126 -8.388 1.00 47.94 122 PRO A N 1
ATOM 953 C CA . PRO A 1 122 ? 12.198 10.524 -9.615 1.00 47.94 122 PRO A CA 1
ATOM 954 C C . PRO A 1 122 ? 12.861 11.914 -9.454 1.00 47.94 122 PRO A C 1
ATOM 956 O O . PRO A 1 122 ? 12.338 12.749 -8.717 1.00 47.94 122 PRO A O 1
ATOM 959 N N . PRO A 1 123 ? 13.923 12.253 -10.210 1.00 46.81 123 PRO A N 1
ATOM 960 C CA . PRO A 1 123 ? 15.102 11.467 -10.529 1.00 46.81 123 PRO A CA 1
ATOM 961 C C . PRO A 1 123 ? 16.172 11.666 -9.436 1.00 46.81 123 PRO A C 1
ATOM 963 O O . PRO A 1 123 ? 16.863 12.683 -9.392 1.00 46.81 123 PRO A O 1
ATOM 966 N N . GLN A 1 124 ? 16.388 10.654 -8.602 1.00 37.09 124 GLN A N 1
ATOM 967 C CA . GLN A 1 124 ? 17.749 10.300 -8.209 1.00 37.09 124 GLN A CA 1
ATOM 968 C C . GLN A 1 124 ? 18.052 8.964 -8.872 1.00 37.09 124 GLN A C 1
ATOM 970 O O . GLN A 1 124 ? 17.381 7.962 -8.638 1.00 37.09 124 GLN A O 1
ATOM 975 N N . LEU A 1 125 ? 19.023 8.992 -9.777 1.00 38.22 125 LEU A N 1
ATOM 976 C CA . LEU A 1 125 ? 19.614 7.825 -10.404 1.00 38.22 125 LEU A CA 1
ATOM 977 C C . LE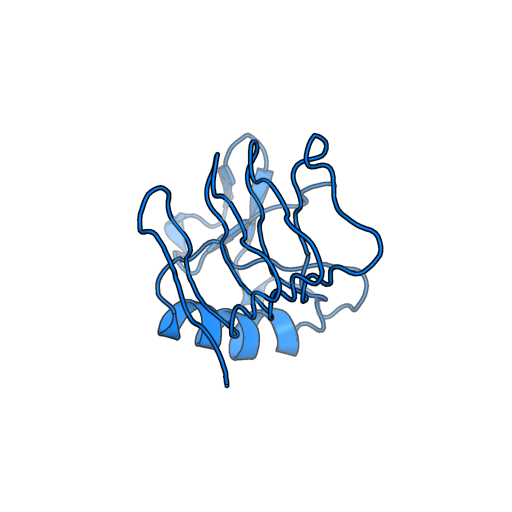U A 1 125 ? 20.174 6.918 -9.294 1.00 38.22 125 LEU A C 1
ATOM 979 O O . LEU A 1 125 ? 21.296 7.127 -8.839 1.00 38.22 125 LEU A O 1
ATOM 983 N N . LEU A 1 126 ? 19.396 5.943 -8.819 1.00 36.97 126 LEU A N 1
ATOM 984 C CA . LEU A 1 126 ? 19.878 4.979 -7.834 1.00 36.97 126 LEU A CA 1
ATOM 985 C C . LEU A 1 126 ? 20.605 3.850 -8.577 1.00 36.97 126 LEU A C 1
ATOM 987 O O . LEU A 1 126 ? 20.019 2.829 -8.933 1.00 36.97 126 LEU A O 1
ATOM 991 N N . VAL A 1 127 ? 21.888 4.073 -8.867 1.00 37.94 127 VAL A N 1
ATOM 992 C CA . VAL A 1 127 ? 22.812 3.007 -9.268 1.00 37.94 127 VAL A CA 1
ATOM 993 C C . VAL A 1 127 ? 23.377 2.399 -7.992 1.00 37.94 127 VAL A C 1
ATOM 995 O O . VAL A 1 127 ? 24.346 2.909 -7.441 1.00 37.94 127 VAL A O 1
ATOM 998 N N . GLU A 1 128 ? 22.806 1.293 -7.530 1.00 33.19 128 GLU A N 1
ATOM 999 C CA . GLU A 1 128 ? 23.532 0.398 -6.631 1.00 33.19 128 GLU A CA 1
ATOM 1000 C C . GLU A 1 128 ? 23.854 -0.888 -7.383 1.00 33.19 128 GLU A C 1
ATOM 1002 O O . GLU A 1 128 ? 22.992 -1.716 -7.675 1.00 33.19 128 GLU A O 1
ATOM 1007 N N . THR A 1 129 ? 25.133 -1.020 -7.738 1.00 32.00 129 THR A N 1
ATOM 1008 C CA . THR A 1 129 ? 25.692 -2.266 -8.258 1.00 32.00 129 THR A CA 1
ATOM 1009 C C . THR A 1 129 ? 26.091 -3.090 -7.042 1.00 32.00 129 THR A C 1
ATOM 1011 O O . THR A 1 129 ? 27.101 -2.792 -6.404 1.00 32.00 129 THR A O 1
ATOM 1014 N N . VAL A 1 130 ? 25.298 -4.095 -6.679 1.00 35.12 130 VAL A N 1
ATOM 1015 C CA . VAL A 1 130 ? 25.748 -5.089 -5.699 1.00 35.12 130 VAL A CA 1
ATOM 1016 C C . VAL A 1 130 ? 26.651 -6.065 -6.453 1.00 35.12 130 VAL A C 1
ATOM 1018 O O . VAL A 1 130 ? 26.183 -6.744 -7.367 1.00 35.12 130 VAL A O 1
ATOM 1021 N N . LYS A 1 131 ? 27.950 -6.048 -6.132 1.00 33.78 131 LYS A N 1
ATOM 1022 C CA . LYS A 1 131 ? 28.910 -7.078 -6.557 1.00 33.78 131 LYS A CA 1
ATOM 1023 C C . LYS A 1 131 ? 28.576 -8.425 -5.929 1.00 33.78 131 LYS A C 1
ATOM 1025 O O . LYS A 1 131 ? 28.152 -8.424 -4.753 1.00 33.78 131 LYS A O 1
#

Foldseek 3Di:
DDDQAAEDCPPVQQQPGDVNHGYDYLVPQAQDAPAEDADPDLPQVVRVCCVVPRQVVSNHWADAAADPPADDDPQEEAEGREHADALEHEDANHYHYYNEYEDYNHYGDYNHYHYHSYYHDPDDPPDDDDD

Organism: NCBI:txid408172

Secondary structure (DSSP, 8-state):
-----EE-S-GGGTT-EETTEEEE-STTPPP-SS-EE------HHHHHHHIIIIIGGGTPEEP-EE-TT----TT-EE-TT-EE-TT-EE-SS-EE-TT-EE-TT-EE-TT-EEPSS-E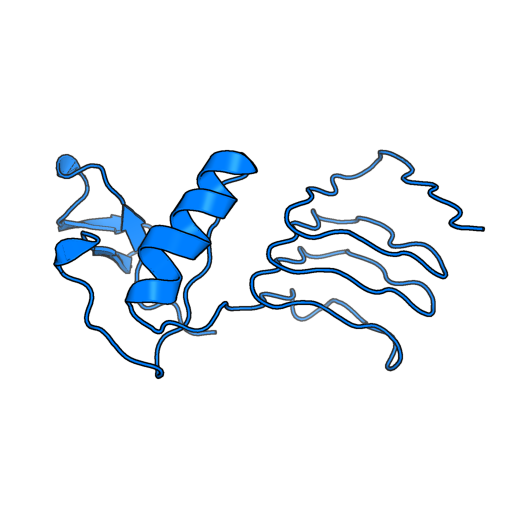E-TT--------

InterPro domains:
  IPR011004 Trimeric LpxA-like superfamily [SSF51161] (37-114)

Radius of gyration: 16.13 Å; chains: 1; bounding box: 46×27×36 Å